Protein AF-A0A6V7LPG2-F1 (afdb_monomer)

Radius of gyration: 28.6 Å; Cα contacts (8 Å, |Δi|>4): 9; chains: 1; bounding box: 27×29×90 Å

Foldseek 3Di:
DDDDDDDDDDPPPPPPPPDPDPPPCDPPVVVPPDVDPLDDDDDDDDPPDDPVNVCVVCPPVSVSQPDVNDDDDDDDD

Organism: NCBI:txid1563983

pLDDT: mean 73.86, std 19.67, range [39.0, 97.06]

Mean predicted aligned error: 16.17 Å

Sequence (77 aa):
VLNRAIDAKPQQDMQPAMLPLPPQLLPQYVITSGTRKDCVRLRGLPYEALVEHILEFMGEYAKHIVYRGVHMVYNAQ

Structure (mmCIF, N/CA/C/O backbone):
data_AF-A0A6V7LPG2-F1
#
_entry.id   AF-A0A6V7LPG2-F1
#
loop_
_atom_site.group_PDB
_atom_site.id
_atom_site.type_symbol
_atom_site.label_atom_id
_atom_site.label_alt_id
_atom_site.label_comp_id
_atom_site.label_asym_id
_atom_site.label_entity_id
_atom_site.label_seq_id
_atom_site.pdbx_PDB_ins_code
_atom_site.Cartn_x
_atom_site.Cartn_y
_atom_site.Cartn_z
_atom_site.occupancy
_atom_site.B_iso_or_equiv
_atom_site.auth_seq_id
_atom_site.auth_comp_id
_atom_site.auth_asym_id
_atom_site.auth_atom_id
_atom_site.pdbx_PDB_model_num
ATOM 1 N N . VAL A 1 1 ? -12.786 -18.298 -79.426 1.00 45.34 1 VAL A N 1
ATOM 2 C CA . VAL A 1 1 ? -11.400 -17.781 -79.510 1.00 45.34 1 VAL A CA 1
ATOM 3 C C . VAL A 1 1 ? -11.412 -16.493 -80.317 1.00 45.34 1 VAL A C 1
ATOM 5 O O . VAL A 1 1 ? -11.584 -16.587 -81.520 1.00 45.34 1 VAL A O 1
ATOM 8 N N . LEU A 1 2 ? -11.334 -15.330 -79.659 1.00 45.38 2 LEU A N 1
ATOM 9 C CA . LEU A 1 2 ? -10.447 -14.201 -79.995 1.00 45.38 2 LEU A CA 1
ATOM 10 C C . LEU A 1 2 ? -10.739 -13.036 -79.039 1.00 45.38 2 LEU A C 1
ATOM 12 O O . LEU A 1 2 ? -11.793 -12.409 -79.094 1.00 45.38 2 LEU A O 1
ATOM 16 N N . ASN A 1 3 ? -9.775 -12.759 -78.168 1.00 48.59 3 ASN A N 1
ATOM 17 C CA . ASN A 1 3 ? -9.684 -11.498 -77.453 1.00 48.59 3 ASN A CA 1
ATOM 18 C C . ASN A 1 3 ? -9.374 -10.366 -78.444 1.00 48.59 3 ASN A C 1
ATOM 20 O O . ASN A 1 3 ? -8.497 -10.510 -79.297 1.00 48.59 3 ASN A O 1
ATOM 24 N N . ARG A 1 4 ? -10.005 -9.208 -78.250 1.00 49.91 4 ARG A N 1
ATOM 25 C CA . ARG A 1 4 ? -9.452 -7.880 -78.569 1.00 49.91 4 ARG A CA 1
ATOM 26 C C . ARG A 1 4 ? -10.241 -6.880 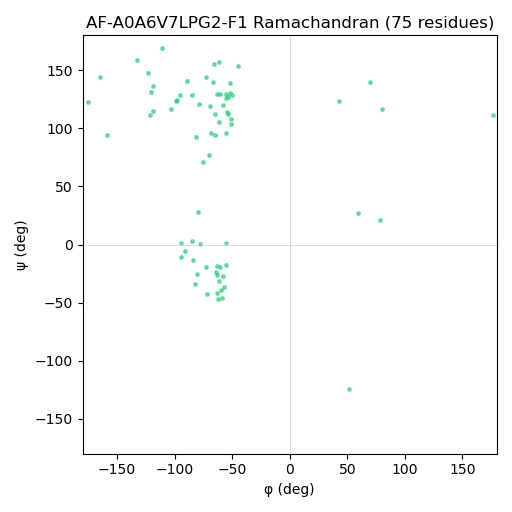-77.719 1.00 49.91 4 ARG A C 1
ATOM 28 O O . ARG A 1 4 ? -11.431 -6.734 -77.943 1.00 49.91 4 ARG A O 1
ATOM 35 N N . ALA A 1 5 ? -9.722 -6.533 -76.537 1.00 48.22 5 ALA A N 1
ATOM 36 C CA . ALA A 1 5 ? -8.952 -5.307 -76.266 1.00 48.22 5 ALA A CA 1
ATOM 37 C C . ALA A 1 5 ? -9.881 -4.065 -76.337 1.00 48.22 5 ALA A C 1
ATOM 39 O O . ALA A 1 5 ? -10.729 -4.002 -77.210 1.00 48.22 5 ALA A O 1
ATOM 40 N N . ILE A 1 6 ? -9.818 -3.027 -75.507 1.00 54.25 6 ILE A N 1
ATOM 41 C CA . ILE A 1 6 ? -8.723 -2.385 -74.780 1.00 54.25 6 ILE A CA 1
ATOM 42 C C . ILE A 1 6 ? -9.401 -1.489 -73.706 1.00 54.25 6 ILE A C 1
ATOM 44 O O . ILE A 1 6 ? -10.457 -0.935 -73.988 1.00 54.25 6 ILE A O 1
ATOM 48 N N . ASP A 1 7 ? -8.783 -1.384 -72.525 1.00 50.84 7 ASP A N 1
ATOM 49 C CA . ASP A 1 7 ? -8.716 -0.230 -71.598 1.00 50.84 7 ASP A CA 1
ATOM 50 C C . ASP A 1 7 ? -9.960 0.639 -71.292 1.00 50.84 7 ASP A C 1
ATOM 52 O O . ASP A 1 7 ? -10.496 1.308 -72.169 1.00 50.84 7 ASP A O 1
ATOM 56 N N . ALA A 1 8 ? -10.315 0.745 -70.003 1.00 39.00 8 ALA A N 1
ATOM 57 C CA . ALA A 1 8 ? -10.440 2.050 -69.336 1.00 39.00 8 ALA A CA 1
ATOM 58 C C . ALA A 1 8 ? -10.741 1.921 -67.830 1.00 39.00 8 ALA A C 1
ATOM 60 O O . ALA A 1 8 ? -11.794 1.438 -67.419 1.00 39.00 8 ALA A O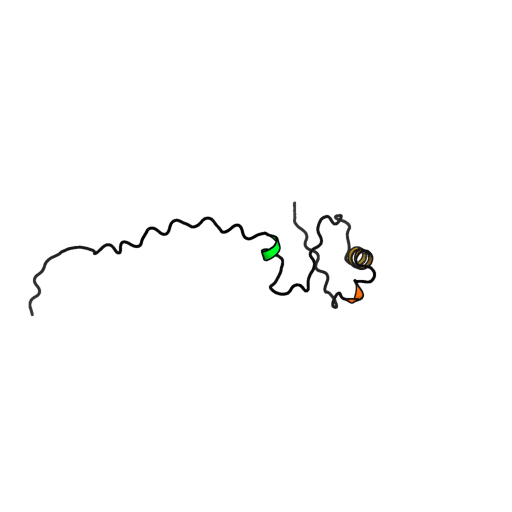 1
ATOM 61 N N . LYS A 1 9 ? -9.833 2.525 -67.056 1.00 44.12 9 LYS A N 1
ATOM 62 C CA . LYS A 1 9 ? -9.941 3.062 -65.688 1.00 44.12 9 LYS A CA 1
ATOM 63 C C . LYS A 1 9 ? -9.859 2.105 -64.483 1.00 44.12 9 LYS A C 1
ATOM 65 O O . LYS A 1 9 ? -10.789 1.345 -64.226 1.00 44.12 9 LYS A O 1
ATOM 70 N N . PRO A 1 10 ? -8.829 2.265 -63.621 1.00 40.00 10 PRO A N 1
ATOM 71 C CA . PRO A 1 10 ? -8.952 1.876 -62.224 1.00 40.00 10 PRO A CA 1
ATOM 72 C C . PRO A 1 10 ? -10.007 2.790 -61.598 1.00 40.00 10 PRO A C 1
ATOM 74 O O . PRO A 1 10 ? -9.812 4.003 -61.492 1.00 40.00 10 PRO A O 1
ATOM 77 N N . GLN A 1 11 ? -11.155 2.230 -61.227 1.00 39.81 11 GLN A N 1
ATOM 78 C CA . GLN A 1 11 ? -12.100 2.938 -60.379 1.00 39.81 11 GLN A CA 1
ATOM 79 C C . GLN A 1 11 ? -11.423 3.044 -59.015 1.00 39.81 11 GLN A C 1
ATOM 81 O O . GLN A 1 11 ? -11.384 2.085 -58.250 1.00 39.81 11 GLN A O 1
ATOM 86 N N . GLN A 1 12 ? -10.773 4.187 -58.793 1.00 47.50 12 GLN A N 1
ATOM 87 C CA . GLN A 1 12 ? -10.256 4.588 -57.498 1.00 47.50 12 GLN A CA 1
ATOM 88 C C . GLN A 1 12 ? -11.404 4.445 -56.508 1.00 47.50 12 GLN A C 1
ATOM 90 O O . GLN A 1 12 ? -12.368 5.211 -56.547 1.00 47.50 12 GLN A O 1
ATOM 95 N N . ASP A 1 13 ? -11.295 3.430 -55.660 1.00 44.34 13 ASP A N 1
ATOM 96 C CA . ASP A 1 13 ? -12.011 3.342 -54.404 1.00 44.34 13 ASP A CA 1
ATOM 97 C C . ASP A 1 13 ? -11.660 4.631 -53.658 1.00 44.34 13 ASP A C 1
ATOM 99 O O . ASP A 1 13 ? -10.571 4.781 -53.101 1.00 44.34 13 ASP A O 1
ATOM 103 N N . MET A 1 14 ? -12.524 5.641 -53.768 1.00 50.25 14 MET A N 1
ATOM 104 C CA . MET A 1 14 ? -12.397 6.870 -53.003 1.00 50.25 14 MET A CA 1
ATOM 105 C C . MET A 1 14 ? -12.838 6.530 -51.587 1.00 50.25 14 MET A C 1
ATOM 107 O O . MET A 1 14 ? -13.918 6.901 -51.135 1.00 50.25 14 MET A O 1
ATOM 111 N N . GLN A 1 15 ? -11.995 5.755 -50.908 1.00 57.75 15 GLN A N 1
ATOM 112 C CA . GLN A 1 15 ? -12.047 5.617 -49.473 1.00 57.75 15 GLN A CA 1
ATOM 113 C C . GLN A 1 15 ? -11.880 7.036 -48.925 1.00 57.75 15 GLN A C 1
ATOM 115 O O . GLN A 1 15 ? -10.881 7.691 -49.249 1.00 57.75 15 GLN A O 1
ATOM 120 N N . PRO A 1 16 ? -12.851 7.565 -48.160 1.00 54.22 16 PRO A N 1
ATOM 121 C CA . PRO A 1 16 ? -12.643 8.832 -47.487 1.00 54.22 16 PRO A CA 1
ATOM 122 C C . PRO A 1 16 ? -11.376 8.671 -46.655 1.00 54.22 16 PRO A C 1
ATOM 124 O O . PRO A 1 16 ? -11.251 7.699 -45.908 1.00 54.22 16 PRO A O 1
ATOM 127 N N . ALA A 1 17 ? -10.417 9.578 -46.852 1.00 60.28 17 ALA A N 1
ATOM 128 C CA . ALA A 1 17 ? -9.186 9.611 -46.085 1.00 60.28 17 ALA A CA 1
ATOM 129 C C . ALA A 1 17 ? -9.573 9.585 -44.605 1.00 60.28 17 ALA A C 1
ATOM 131 O O . ALA A 1 17 ? -10.072 10.575 -44.067 1.00 60.28 17 ALA A O 1
ATOM 132 N N . MET A 1 18 ? -9.419 8.420 -43.972 1.00 58.75 18 MET A N 1
ATOM 133 C CA . MET A 1 18 ? -9.582 8.272 -42.540 1.00 58.75 18 MET A CA 1
ATOM 134 C C . MET A 1 18 ? -8.468 9.107 -41.927 1.00 58.75 18 MET A C 1
ATOM 136 O O . MET A 1 18 ? -7.322 8.670 -41.837 1.00 58.75 18 MET A O 1
ATOM 140 N N . LEU A 1 19 ? -8.796 10.356 -41.595 1.00 65.06 19 LEU A N 1
ATOM 141 C CA . LEU A 1 19 ? -7.946 11.206 -40.783 1.00 65.06 19 LEU A CA 1
ATOM 142 C C . LEU A 1 19 ? -7.561 10.377 -39.552 1.00 65.06 19 LEU A C 1
ATOM 144 O O . LEU A 1 19 ? -8.461 9.794 -38.936 1.00 65.06 19 LEU A O 1
ATOM 148 N N . PRO A 1 20 ? -6.269 10.270 -39.201 1.00 61.97 20 PRO A N 1
ATOM 149 C CA . PRO A 1 20 ? -5.876 9.575 -37.992 1.00 61.97 20 PRO A CA 1
ATOM 150 C C . PRO A 1 20 ? -6.520 10.324 -36.830 1.00 61.97 20 PRO A C 1
ATOM 152 O O . PRO A 1 20 ? -6.138 11.448 -36.501 1.00 61.97 20 PRO A O 1
ATOM 155 N N . LEU A 1 21 ? -7.573 9.725 -36.275 1.00 63.28 21 LEU A N 1
ATOM 156 C CA . LEU A 1 21 ? -8.243 10.238 -35.096 1.00 63.28 21 LEU A CA 1
ATOM 157 C C . LEU A 1 21 ? -7.157 10.369 -34.016 1.00 63.28 21 LEU A C 1
ATOM 159 O O . LEU A 1 21 ? -6.393 9.411 -33.835 1.00 63.28 21 LEU A O 1
ATOM 163 N N . PRO A 1 22 ? -7.025 11.525 -33.339 1.00 63.94 22 PRO A N 1
ATOM 164 C CA . PRO A 1 22 ? -6.047 11.667 -32.272 1.00 63.94 22 PRO A CA 1
ATOM 165 C C . PRO A 1 22 ? -6.231 10.507 -31.285 1.00 63.94 22 PRO A C 1
ATOM 167 O O . PRO A 1 22 ? -7.377 10.126 -31.024 1.00 63.94 22 PRO A O 1
ATOM 170 N N . PRO A 1 23 ? -5.141 9.905 -30.770 1.00 62.62 23 PRO A N 1
ATOM 171 C CA . PRO A 1 23 ? -5.255 8.842 -29.789 1.00 62.62 23 PRO A CA 1
ATOM 172 C C . PRO A 1 23 ? -6.107 9.384 -28.652 1.00 62.62 23 PRO A C 1
ATOM 174 O O . PRO A 1 23 ? -5.737 10.361 -27.999 1.00 62.62 23 PRO A O 1
ATOM 177 N N . GLN A 1 24 ? -7.290 8.791 -28.497 1.00 64.06 24 GLN A N 1
ATOM 178 C CA . GLN A 1 24 ? -8.252 9.184 -27.486 1.00 64.06 24 GLN A CA 1
ATOM 179 C C . GLN A 1 24 ? -7.494 9.149 -26.163 1.00 64.06 24 GLN A C 1
ATOM 181 O O . GLN A 1 24 ? -7.035 8.082 -25.748 1.00 64.06 24 GLN A O 1
ATOM 186 N N . LEU A 1 25 ? -7.280 10.317 -25.554 1.00 63.72 25 LEU A N 1
ATOM 187 C CA . LEU A 1 25 ? -6.597 10.440 -24.273 1.00 63.72 25 LEU A CA 1
ATOM 188 C C . LEU A 1 25 ? -7.531 9.860 -23.214 1.00 63.72 25 LEU A C 1
ATOM 190 O O . LEU A 1 25 ? -8.243 10.583 -22.519 1.00 63.72 25 LEU A O 1
ATOM 194 N N . LEU A 1 26 ? -7.589 8.530 -23.148 1.00 60.81 26 LEU A N 1
ATOM 195 C CA . LEU A 1 26 ? -8.342 7.842 -22.125 1.00 60.81 26 LEU A CA 1
ATOM 196 C C . LEU A 1 26 ? -7.745 8.266 -20.786 1.00 60.81 26 LEU A C 1
ATOM 198 O O . LEU A 1 26 ? -6.521 8.210 -20.611 1.00 60.81 26 LEU A O 1
ATOM 202 N N . PRO A 1 27 ? -8.582 8.710 -19.841 1.00 60.03 27 PRO A N 1
ATOM 203 C CA . PRO A 1 27 ? -8.103 9.093 -18.532 1.00 60.03 27 PRO A CA 1
ATOM 204 C C . PRO A 1 27 ? -7.258 7.962 -17.938 1.00 60.03 27 PRO A C 1
ATOM 206 O O . PRO A 1 27 ? -7.687 6.810 -17.899 1.00 60.03 27 PRO A O 1
ATOM 209 N N . GLN A 1 28 ? -6.060 8.278 -17.447 1.00 59.62 28 GLN A N 1
ATOM 210 C CA . GLN A 1 28 ? -5.130 7.295 -16.871 1.00 59.62 28 GLN A CA 1
ATOM 211 C C . GLN A 1 28 ? -5.733 6.451 -15.732 1.00 59.62 28 GLN A C 1
ATOM 213 O O . GLN A 1 28 ? -5.219 5.373 -15.442 1.00 59.62 28 GLN A O 1
ATOM 218 N N . TYR A 1 29 ? -6.846 6.882 -15.122 1.00 57.72 29 TYR A N 1
ATOM 219 C CA . TYR A 1 29 ? -7.576 6.073 -14.138 1.00 57.72 29 TYR A CA 1
ATOM 220 C C . TYR A 1 29 ? -8.173 4.788 -14.742 1.00 57.72 29 TYR A C 1
ATOM 222 O O . TYR A 1 29 ? -8.387 3.815 -14.020 1.00 57.72 29 TYR A O 1
ATOM 230 N N . VAL A 1 30 ? -8.417 4.763 -16.056 1.00 53.16 30 VAL A N 1
ATOM 231 C CA . VAL A 1 30 ? -9.019 3.630 -16.775 1.00 53.16 30 VAL A CA 1
ATOM 232 C C . VAL A 1 30 ? -7.981 2.540 -17.069 1.00 53.16 30 VAL A C 1
ATOM 234 O O . VAL A 1 30 ? -8.331 1.375 -17.179 1.00 53.16 30 VAL A O 1
ATOM 237 N N . ILE A 1 31 ? -6.695 2.897 -17.155 1.00 56.44 31 ILE A N 1
ATOM 238 C CA . ILE A 1 31 ? -5.624 1.997 -17.621 1.00 56.44 31 ILE A CA 1
ATOM 239 C C . ILE A 1 31 ? -5.119 1.068 -16.508 1.00 56.44 31 ILE A C 1
ATOM 241 O O . ILE A 1 31 ? -4.770 -0.079 -16.770 1.00 56.44 31 ILE A O 1
ATOM 245 N N . THR A 1 32 ? -5.090 1.530 -15.255 1.00 55.03 32 THR A N 1
ATOM 246 C CA . THR A 1 32 ? -4.664 0.703 -14.105 1.00 55.03 32 THR A CA 1
ATOM 247 C C . THR A 1 32 ? -5.813 0.029 -13.371 1.00 55.03 32 THR A C 1
ATOM 249 O O . THR A 1 32 ? -5.578 -0.843 -12.538 1.00 55.03 32 THR A O 1
ATOM 252 N N . SER A 1 33 ? -7.045 0.421 -13.681 1.00 56.84 33 SER A N 1
ATOM 253 C CA . SER A 1 33 ? -8.223 -0.313 -13.255 1.00 56.84 33 SER A CA 1
ATOM 254 C C . SER A 1 33 ? -8.382 -1.467 -14.234 1.00 56.84 33 SER A C 1
ATOM 256 O O . SER A 1 33 ? -9.024 -1.320 -15.272 1.00 56.84 33 SER A O 1
ATOM 258 N N . GLY A 1 34 ? -7.810 -2.635 -13.920 1.00 55.59 34 GLY A N 1
ATOM 259 C CA . GLY A 1 34 ? -8.352 -3.873 -14.481 1.00 55.59 34 GLY A CA 1
ATOM 260 C C . GLY A 1 34 ? -9.877 -3.827 -14.344 1.00 55.59 34 GLY A C 1
ATOM 261 O O . GLY A 1 34 ? -10.405 -3.138 -13.473 1.00 55.59 34 GLY A O 1
ATOM 262 N N . THR A 1 35 ? -10.616 -4.512 -15.205 1.00 53.72 35 THR A N 1
ATOM 263 C CA . THR A 1 35 ? -12.088 -4.428 -15.300 1.00 53.72 35 THR A CA 1
ATOM 264 C C . THR A 1 35 ? -12.859 -4.722 -13.993 1.00 53.72 35 THR A C 1
ATOM 266 O O . THR A 1 35 ? -14.087 -4.662 -13.975 1.00 53.72 35 THR A O 1
ATOM 269 N N . ARG A 1 36 ? -12.158 -4.999 -12.885 1.00 61.00 36 ARG A N 1
ATOM 270 C CA . ARG A 1 36 ? -12.645 -5.184 -11.521 1.00 61.00 36 ARG A CA 1
ATOM 271 C C . ARG A 1 36 ? -12.013 -4.160 -10.575 1.00 61.00 36 ARG A C 1
ATOM 273 O O . ARG A 1 36 ? -10.796 -4.004 -10.534 1.00 61.00 36 ARG A O 1
ATOM 280 N N . LYS A 1 37 ? -12.851 -3.499 -9.776 1.00 71.50 37 LYS A N 1
ATOM 281 C CA . LYS A 1 37 ? -12.481 -2.449 -8.807 1.0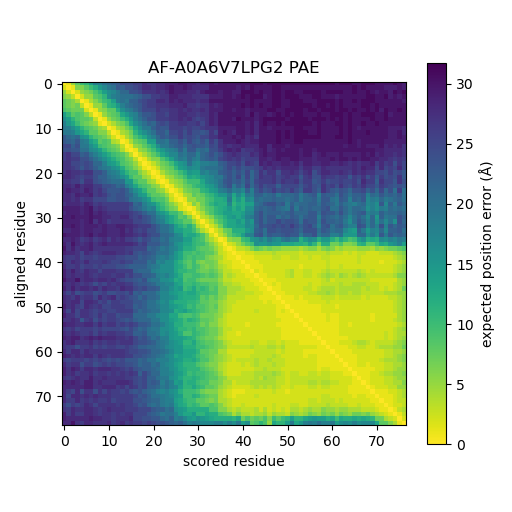0 71.50 37 LYS A CA 1
ATOM 282 C C . LYS A 1 37 ? -11.910 -3.012 -7.491 1.00 71.50 37 LYS A C 1
ATOM 284 O O . LYS A 1 37 ? -12.040 -2.378 -6.451 1.00 71.50 37 LYS A O 1
ATOM 289 N N . ASP A 1 38 ? -11.296 -4.191 -7.537 1.00 83.12 38 ASP A N 1
ATOM 290 C CA . ASP A 1 38 ? -10.882 -4.945 -6.344 1.00 83.12 38 ASP A CA 1
ATOM 291 C C . ASP A 1 38 ? -9.422 -4.667 -5.946 1.00 83.12 38 ASP A C 1
ATOM 293 O O . ASP A 1 38 ? -8.909 -5.249 -4.993 1.00 83.12 38 ASP A O 1
ATOM 297 N N . CYS A 1 39 ? -8.730 -3.787 -6.677 1.00 87.81 39 CYS A N 1
ATOM 298 C CA . CYS A 1 39 ? -7.364 -3.377 -6.377 1.00 87.81 39 CYS A CA 1
ATOM 299 C C . CYS A 1 39 ? -7.256 -1.860 -6.197 1.00 87.81 39 CYS A C 1
ATOM 301 O O . CYS A 1 39 ? -7.955 -1.073 -6.837 1.00 87.81 39 CYS A O 1
ATOM 303 N N . VAL A 1 40 ? -6.337 -1.448 -5.324 1.00 89.62 40 VAL A N 1
ATOM 304 C CA . VAL A 1 40 ? -6.004 -0.044 -5.077 1.00 89.62 40 VAL A CA 1
ATOM 305 C C . VAL A 1 40 ? -4.542 0.167 -5.432 1.00 89.62 40 VAL A C 1
ATOM 307 O O . VAL A 1 40 ? -3.682 -0.638 -5.079 1.00 89.62 40 VAL A O 1
ATOM 310 N N . ARG A 1 41 ? -4.248 1.266 -6.130 1.00 90.12 41 ARG A N 1
ATOM 311 C CA . ARG A 1 41 ? -2.878 1.642 -6.472 1.00 90.12 41 ARG A CA 1
ATOM 312 C C . ARG A 1 41 ? -2.387 2.767 -5.574 1.00 90.12 41 ARG A C 1
ATOM 314 O O . ARG A 1 41 ? -2.891 3.884 -5.650 1.00 90.12 41 ARG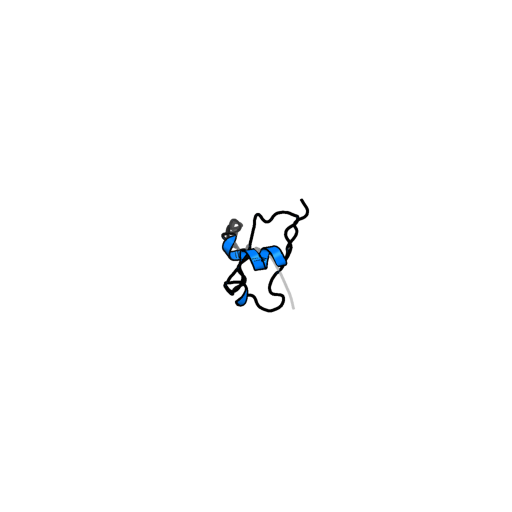 A O 1
ATOM 321 N N . LEU A 1 42 ? -1.356 2.478 -4.787 1.00 91.19 42 LEU A N 1
ATOM 322 C CA . LEU A 1 42 ? -0.660 3.460 -3.962 1.00 91.19 42 LEU A CA 1
ATOM 323 C C . LEU A 1 42 ? 0.490 4.100 -4.756 1.00 91.19 42 LEU A C 1
ATOM 325 O O . LEU A 1 42 ? 1.169 3.438 -5.543 1.00 91.19 42 LEU A O 1
ATOM 329 N N . ARG A 1 43 ? 0.685 5.409 -4.585 1.00 91.31 43 ARG A N 1
ATOM 330 C CA . ARG A 1 43 ? 1.777 6.207 -5.170 1.00 91.31 43 ARG A CA 1
ATOM 331 C C . ARG A 1 43 ? 2.385 7.082 -4.072 1.00 91.31 43 ARG A C 1
ATOM 333 O O . ARG A 1 43 ? 1.712 7.363 -3.090 1.00 91.31 43 ARG A O 1
ATOM 340 N N . GLY A 1 44 ? 3.625 7.533 -4.266 1.00 90.50 44 GLY A N 1
ATOM 341 C CA . GLY A 1 44 ? 4.316 8.392 -3.293 1.00 90.50 44 GLY A CA 1
ATOM 342 C C . GLY A 1 44 ? 4.876 7.640 -2.084 1.00 90.50 44 GLY A C 1
ATOM 343 O O . GLY A 1 44 ? 5.096 8.244 -1.041 1.00 90.50 44 GLY A O 1
ATOM 344 N N . LEU A 1 45 ? 5.089 6.330 -2.217 1.00 92.38 45 LEU A N 1
ATOM 345 C CA . LEU A 1 45 ? 5.766 5.540 -1.194 1.00 92.38 45 LEU A CA 1
ATOM 346 C C . LEU A 1 45 ? 7.271 5.856 -1.188 1.00 92.38 45 LEU A C 1
ATOM 348 O O . LEU A 1 45 ? 7.843 6.060 -2.264 1.00 92.38 45 LEU A O 1
ATOM 352 N N . PRO A 1 46 ? 7.918 5.875 -0.011 1.00 92.94 46 PRO A N 1
ATOM 353 C CA . PRO A 1 46 ? 9.367 6.007 0.080 1.00 92.94 46 PRO A CA 1
ATOM 354 C C . PRO A 1 46 ? 10.070 4.781 -0.527 1.00 92.94 46 PRO A C 1
ATOM 356 O O . PRO A 1 46 ? 9.502 3.690 -0.576 1.00 92.94 46 PRO A O 1
ATOM 359 N N . TYR A 1 47 ? 11.322 4.940 -0.973 1.00 90.06 47 TYR A N 1
ATOM 360 C CA . TYR A 1 47 ? 12.088 3.854 -1.611 1.00 90.06 47 TYR A CA 1
ATOM 361 C C . TYR A 1 47 ? 12.357 2.662 -0.682 1.00 90.06 47 TYR A C 1
ATOM 363 O O . TYR A 1 47 ? 12.493 1.535 -1.149 1.00 90.06 47 TYR A O 1
ATOM 371 N N . GLU A 1 48 ? 12.390 2.906 0.625 1.00 93.19 48 GLU A N 1
ATOM 372 C CA . GLU A 1 48 ? 12.544 1.894 1.676 1.00 93.19 48 GLU A CA 1
ATOM 373 C C . GLU A 1 48 ? 11.223 1.222 2.090 1.00 93.19 48 GLU A C 1
ATOM 375 O O . GLU A 1 48 ? 11.199 0.403 3.008 1.00 93.19 48 GLU A O 1
ATOM 380 N N . ALA A 1 49 ? 10.101 1.553 1.439 1.00 94.31 49 ALA A N 1
ATOM 381 C CA . ALA A 1 49 ? 8.816 0.940 1.744 1.00 94.31 49 ALA A CA 1
ATOM 382 C C . ALA A 1 49 ? 8.828 -0.571 1.458 1.00 94.31 49 ALA A C 1
ATOM 384 O O . ALA A 1 49 ? 9.165 -1.018 0.359 1.00 94.31 49 ALA A O 1
ATOM 385 N N . LEU A 1 50 ? 8.381 -1.350 2.443 1.00 95.38 50 LEU A N 1
ATOM 386 C CA . LEU A 1 50 ? 8.198 -2.793 2.354 1.00 95.38 50 LEU A CA 1
ATOM 387 C C . LEU A 1 50 ? 6.706 -3.128 2.384 1.00 95.38 50 LEU A C 1
ATOM 389 O O . LEU A 1 50 ? 5.867 -2.281 2.688 1.00 95.38 50 LEU A O 1
ATOM 393 N N . VAL A 1 51 ? 6.369 -4.386 2.094 1.00 94.38 51 VAL A N 1
ATOM 394 C CA . VAL A 1 51 ? 4.982 -4.877 2.166 1.00 94.38 51 VAL A CA 1
ATOM 395 C C . VAL A 1 51 ? 4.392 -4.661 3.563 1.00 94.38 51 VAL A C 1
ATOM 397 O O . VAL A 1 51 ? 3.230 -4.285 3.670 1.00 94.38 51 VAL A O 1
ATOM 400 N N . GLU A 1 52 ? 5.197 -4.819 4.614 1.00 95.44 52 GLU A N 1
ATOM 401 C CA . GLU A 1 52 ? 4.787 -4.603 6.008 1.00 95.44 52 GLU A CA 1
ATOM 402 C C . GLU A 1 52 ? 4.284 -3.176 6.246 1.00 95.44 52 GLU A C 1
ATOM 404 O O . GLU A 1 52 ? 3.187 -3.003 6.769 1.00 95.44 52 GLU A O 1
ATOM 409 N N . HIS A 1 53 ? 5.003 -2.165 5.743 1.00 96.06 53 HIS A N 1
ATOM 410 C CA . HIS A 1 53 ? 4.581 -0.765 5.835 1.00 96.06 53 HIS A CA 1
ATOM 411 C C . HIS A 1 53 ? 3.242 -0.513 5.122 1.00 96.06 53 HIS A C 1
ATOM 413 O O . HIS A 1 53 ? 2.460 0.331 5.551 1.00 96.06 53 HIS A O 1
ATOM 419 N N . ILE A 1 54 ? 2.939 -1.253 4.047 1.00 95.88 54 ILE A N 1
ATOM 420 C CA . ILE A 1 54 ? 1.643 -1.143 3.356 1.00 95.88 54 ILE A CA 1
ATOM 421 C C . ILE A 1 54 ? 0.524 -1.756 4.185 1.00 95.88 54 ILE A C 1
ATOM 423 O O . ILE A 1 54 ? -0.553 -1.173 4.275 1.00 95.88 54 ILE A O 1
ATOM 427 N N . LEU A 1 55 ? 0.767 -2.920 4.787 1.00 95.44 55 LEU A N 1
ATOM 428 C CA . LEU A 1 55 ? -0.214 -3.566 5.655 1.00 95.44 55 LEU A CA 1
ATOM 429 C C . LEU A 1 55 ? -0.505 -2.702 6.885 1.00 95.44 55 LEU A C 1
ATOM 431 O O . LEU A 1 55 ? -1.669 -2.526 7.232 1.00 95.44 55 LEU A O 1
ATOM 435 N N . GLU A 1 56 ? 0.529 -2.110 7.484 1.00 96.38 56 GLU A N 1
ATOM 436 C CA . GLU A 1 56 ? 0.394 -1.167 8.594 1.00 96.38 56 GLU A CA 1
ATOM 437 C C . GLU A 1 56 ? -0.386 0.086 8.182 1.00 96.38 56 GLU A C 1
ATOM 439 O O . GLU A 1 56 ? -1.354 0.453 8.845 1.00 96.38 56 GLU A 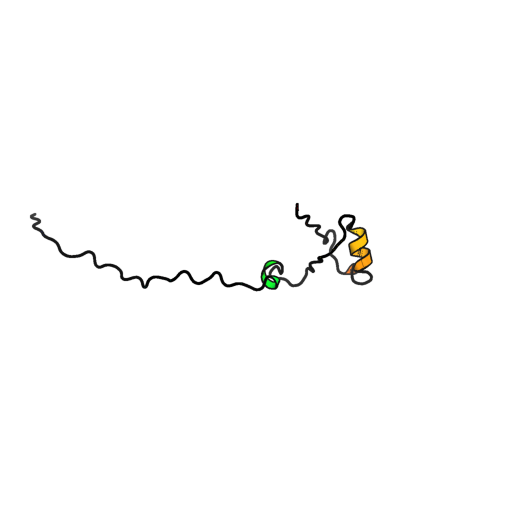O 1
ATOM 444 N N . PHE A 1 57 ? -0.049 0.688 7.037 1.00 95.75 57 PHE A N 1
ATOM 445 C CA . PHE A 1 57 ? -0.777 1.834 6.488 1.00 95.75 57 PHE A CA 1
ATOM 446 C C . PHE A 1 57 ? -2.255 1.522 6.209 1.00 95.75 57 PHE A C 1
ATOM 448 O O . PHE A 1 57 ? -3.126 2.356 6.455 1.00 95.75 57 PHE A O 1
ATOM 455 N N . MET A 1 58 ? -2.561 0.325 5.700 1.00 95.25 58 MET A N 1
ATOM 456 C CA . MET A 1 58 ? -3.942 -0.102 5.463 1.00 95.25 58 MET A CA 1
ATOM 457 C C . MET A 1 58 ? -4.703 -0.421 6.756 1.00 95.25 58 MET A C 1
ATOM 459 O O . MET A 1 58 ? -5.937 -0.438 6.738 1.00 95.25 58 MET A O 1
ATOM 463 N N . GLY A 1 59 ? -3.997 -0.664 7.863 1.00 95.38 59 GLY A N 1
ATOM 464 C CA . GLY A 1 59 ? -4.565 -0.857 9.192 1.00 95.38 59 GLY A CA 1
ATOM 465 C C . GLY A 1 59 ? -5.681 -1.903 9.215 1.00 95.38 59 GLY A C 1
ATOM 466 O O . GLY A 1 59 ? -5.528 -3.038 8.765 1.00 95.38 59 GLY A O 1
ATOM 467 N N . GLU A 1 60 ? -6.853 -1.508 9.705 1.00 97.06 60 GLU A N 1
ATOM 468 C CA . GLU A 1 60 ? -8.035 -2.373 9.818 1.00 97.06 60 GLU A CA 1
ATOM 469 C C . GLU A 1 60 ? -8.584 -2.893 8.476 1.00 97.06 60 GLU A C 1
ATOM 471 O O . GLU A 1 60 ? -9.296 -3.903 8.445 1.00 97.06 60 GLU A O 1
ATOM 476 N N . TYR A 1 61 ? -8.230 -2.251 7.358 1.00 94.69 61 TYR A N 1
ATOM 477 C CA . TYR A 1 61 ? -8.620 -2.690 6.019 1.00 94.69 61 TYR A CA 1
ATOM 478 C C . TYR A 1 61 ? -7.697 -3.770 5.455 1.00 94.69 61 TYR A C 1
ATOM 480 O O . TYR A 1 61 ? -8.089 -4.436 4.495 1.00 94.69 61 TYR A O 1
ATOM 488 N N . ALA A 1 62 ? -6.528 -4.007 6.063 1.00 94.69 62 ALA A N 1
ATOM 489 C CA . ALA A 1 62 ? -5.574 -5.019 5.610 1.00 94.69 62 ALA A CA 1
ATOM 490 C C . ALA A 1 62 ? -6.178 -6.435 5.575 1.00 94.69 62 ALA A C 1
ATOM 492 O O . ALA A 1 62 ? -5.802 -7.248 4.735 1.00 94.69 62 ALA A O 1
ATOM 493 N N . LYS A 1 63 ? -7.190 -6.710 6.413 1.00 94.75 63 LYS A N 1
ATOM 494 C CA . LYS A 1 63 ? -7.943 -7.980 6.426 1.00 94.75 63 LYS A CA 1
ATOM 495 C C . LYS A 1 63 ? -8.666 -8.303 5.112 1.00 94.75 63 LYS A C 1
ATOM 497 O O . LYS A 1 63 ? -9.033 -9.452 4.893 1.00 94.75 63 LYS A O 1
ATOM 502 N N . HIS A 1 64 ? -8.900 -7.305 4.261 1.00 94.38 64 HIS A N 1
ATOM 503 C CA . HIS A 1 64 ? -9.542 -7.486 2.957 1.00 94.38 6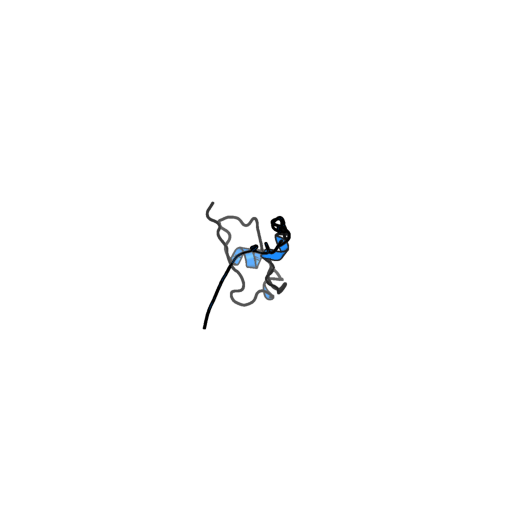4 HIS A CA 1
ATOM 504 C C . HIS A 1 64 ? -8.534 -7.750 1.832 1.00 94.38 64 HIS A C 1
ATOM 506 O O . HIS A 1 64 ? -8.933 -8.013 0.699 1.00 94.38 64 HIS A O 1
ATOM 512 N N . ILE A 1 65 ? -7.233 -7.679 2.120 1.00 93.81 65 ILE A N 1
ATOM 513 C CA . ILE A 1 65 ? -6.193 -8.002 1.151 1.00 93.81 65 ILE A CA 1
ATOM 514 C C . ILE A 1 65 ? -6.080 -9.522 1.085 1.00 93.81 65 ILE A C 1
ATOM 516 O O . ILE A 1 65 ? -5.806 -10.193 2.080 1.00 93.81 65 ILE A O 1
ATOM 520 N N . VAL A 1 66 ? -6.289 -10.075 -0.106 1.00 93.19 66 VAL A N 1
ATOM 521 C CA . VAL A 1 66 ? -6.125 -11.511 -0.345 1.00 93.19 66 VAL A CA 1
ATOM 522 C C . VAL A 1 66 ? -4.683 -11.951 -0.082 1.00 93.19 66 VAL A C 1
ATOM 524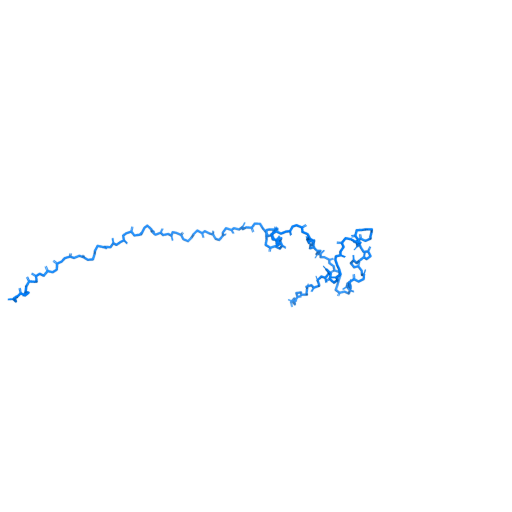 O O . VAL A 1 66 ? -3.745 -11.154 -0.158 1.00 93.19 66 VAL A O 1
ATOM 527 N N . TYR A 1 67 ? -4.478 -13.238 0.203 1.00 92.19 67 TYR A N 1
ATOM 528 C CA . TYR A 1 67 ? -3.133 -13.780 0.397 1.00 92.19 67 TYR A CA 1
ATOM 529 C C . TYR A 1 67 ? -2.231 -13.442 -0.803 1.00 92.19 67 TYR A C 1
ATOM 531 O O . TYR A 1 67 ? -2.591 -13.714 -1.946 1.00 92.19 67 TYR A O 1
ATOM 539 N N . ARG A 1 68 ? -1.062 -12.838 -0.533 1.00 90.75 68 ARG A N 1
ATOM 540 C CA . ARG A 1 68 ? -0.121 -12.308 -1.546 1.00 90.75 68 ARG A CA 1
ATOM 541 C C . ARG A 1 68 ? -0.713 -11.232 -2.476 1.00 90.75 68 ARG A C 1
ATOM 543 O O . ARG A 1 68 ? -0.225 -11.054 -3.583 1.00 90.75 68 ARG A O 1
ATOM 550 N N . GLY A 1 69 ? -1.722 -10.487 -2.021 1.00 92.50 69 GLY A N 1
ATOM 551 C CA . GLY A 1 69 ? -2.410 -9.451 -2.803 1.00 92.50 69 GLY A CA 1
ATOM 552 C C . GLY A 1 69 ? -1.679 -8.110 -2.951 1.00 92.50 69 GLY A C 1
ATOM 553 O O . GLY A 1 69 ? -2.216 -7.202 -3.581 1.00 92.50 69 GLY A O 1
ATOM 554 N N . VAL A 1 70 ? -0.478 -7.949 -2.381 1.00 94.56 70 VAL A N 1
ATOM 555 C CA . VAL A 1 70 ? 0.326 -6.719 -2.504 1.00 94.56 70 VAL A CA 1
ATOM 556 C C . VAL A 1 70 ? 1.384 -6.897 -3.588 1.00 94.56 70 VAL A C 1
ATOM 558 O O . VAL A 1 70 ? 2.219 -7.796 -3.507 1.00 94.56 70 VAL A O 1
ATOM 561 N N . HIS A 1 71 ? 1.379 -6.002 -4.576 1.00 93.12 71 HIS A N 1
ATOM 562 C CA . HIS A 1 71 ? 2.326 -6.007 -5.689 1.00 93.12 71 HIS A CA 1
ATOM 563 C C . HIS A 1 71 ? 3.151 -4.718 -5.698 1.00 93.12 71 HIS A C 1
ATOM 565 O O . HIS A 1 71 ? 2.617 -3.633 -5.927 1.00 93.12 71 HIS A O 1
ATOM 571 N N . MET A 1 72 ? 4.461 -4.846 -5.476 1.00 92.19 72 MET A N 1
ATOM 572 C CA . MET A 1 72 ? 5.405 -3.731 -5.566 1.00 92.19 72 MET A CA 1
ATOM 573 C C . MET A 1 72 ? 5.863 -3.544 -7.014 1.00 92.19 72 MET A C 1
ATOM 575 O O . MET A 1 72 ? 6.291 -4.500 -7.660 1.00 92.19 72 MET A O 1
ATOM 579 N N . VAL A 1 73 ? 5.773 -2.314 -7.525 1.00 90.12 73 VAL A N 1
ATOM 580 C CA . VAL A 1 73 ? 6.217 -1.950 -8.879 1.00 90.12 73 VAL A CA 1
ATOM 581 C C . VAL A 1 73 ? 7.276 -0.863 -8.770 1.00 90.12 73 VAL A C 1
ATOM 583 O O . VAL A 1 73 ? 6.964 0.271 -8.408 1.00 90.12 73 V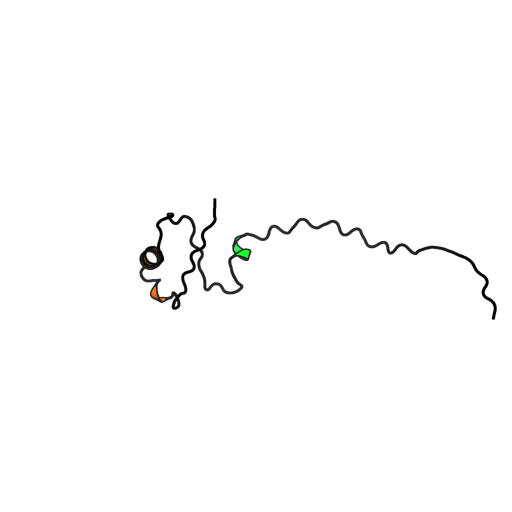AL A O 1
ATOM 586 N N . TYR A 1 74 ? 8.514 -1.208 -9.118 1.00 88.56 74 TYR A N 1
ATOM 587 C CA . TYR A 1 74 ? 9.639 -0.278 -9.148 1.00 88.56 74 TYR A CA 1
ATOM 588 C C . TYR A 1 74 ? 9.819 0.267 -10.561 1.00 88.56 74 TYR A C 1
ATOM 590 O O . TYR A 1 74 ? 9.883 -0.490 -11.529 1.00 88.56 74 TYR A O 1
ATOM 598 N N . ASN A 1 75 ? 9.882 1.589 -10.680 1.00 82.75 75 ASN A N 1
ATOM 599 C CA . ASN A 1 75 ? 10.278 2.248 -11.914 1.00 82.75 75 ASN A CA 1
ATOM 600 C C . ASN A 1 75 ? 11.759 2.610 -11.778 1.00 82.75 75 ASN A C 1
ATOM 602 O O . ASN A 1 75 ? 12.135 3.248 -10.795 1.00 82.75 75 ASN A O 1
ATOM 606 N N . ALA A 1 76 ? 12.590 2.156 -12.714 1.00 77.25 76 ALA A N 1
ATOM 607 C CA . ALA A 1 76 ? 13.949 2.668 -12.818 1.00 77.25 76 ALA A CA 1
ATOM 608 C C . ALA A 1 76 ? 13.852 4.119 -13.301 1.00 77.25 76 ALA A C 1
ATOM 610 O O . ALA A 1 76 ? 13.272 4.354 -14.363 1.00 77.25 76 ALA A O 1
ATOM 611 N N . GLN A 1 77 ? 14.340 5.056 -12.485 1.00 64.19 77 GLN A N 1
ATOM 612 C CA . GLN A 1 77 ? 14.459 6.461 -12.877 1.00 64.19 77 GLN A CA 1
ATOM 613 C C . GLN A 1 77 ? 15.554 6.651 -13.921 1.00 64.19 77 GLN A C 1
ATOM 615 O O . GLN A 1 77 ? 16.579 5.936 -13.828 1.00 64.19 77 GLN A O 1
#

InterPro domains:
  IPR000504 RNA recognition motif domain [PF28441] (40-77)
  IPR01267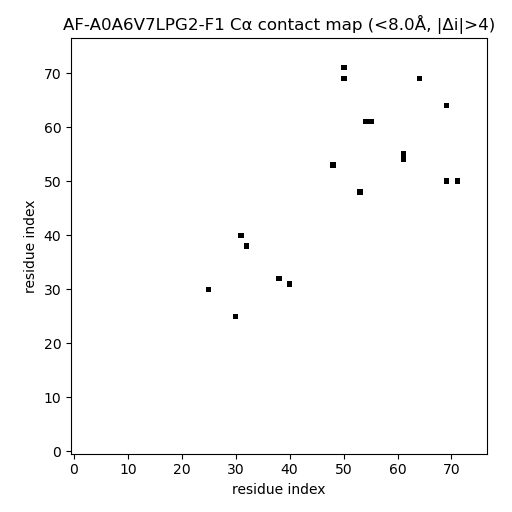7 Nucleotide-binding alpha-beta plait domain superfamily [G3DSA:3.30.70.330] (32-77)

Secondary structure (DSSP, 8-state):
---------------------------THHHHS-SSS------S--TT--HHHHHHHHGGGGGGSPTT-----PPP-

Solvent-accessible surface area (backbone atoms only — not comparable to full-atom values): 5785 Å² total; per-residue (Å²): 142,81,90,76,87,79,89,86,77,84,80,74,78,78,67,74,81,77,69,82,70,73,80,76,81,67,61,72,74,59,74,76,44,56,103,57,92,87,73,83,87,88,78,90,73,62,94,85,64,48,72,64,56,51,44,60,72,44,46,90,58,38,81,74,55,54,92,86,63,78,82,89,83,85,77,88,128